Protein AF-A0A1F9D1Y6-F1 (afdb_monomer)

Mean predicted aligned error: 8.45 Å

Solvent-accessible surface area (backbone atoms only — not comparable to full-atom values): 5046 Å² total; per-residue (Å²): 139,54,71,67,56,59,46,50,52,53,51,50,51,51,49,50,50,50,51,51,49,51,51,51,49,54,54,50,51,66,73,41,61,87,80,52,58,72,69,38,55,50,28,43,49,51,17,53,49,32,44,58,48,21,56,57,51,20,52,51,31,43,75,79,64,42,61,68,58,13,52,51,48,30,52,51,30,42,52,52,15,51,51,31,38,50,52,27,52,51,60,55,64,76,74,111

pLDDT: mean 75.44, std 10.2, range [46.75, 92.25]

Foldseek 3Di:
DCPPVVLVVVVVVLVVVLVVVVVVLVVVCVVCVPPADPLLSVLLNQLVNLQSVLVSVLVVCVVPHDNVVSVVSNCVSNVVSVVSNVVSVVVVVVVD

Structure (mmCIF, N/CA/C/O backbone):
data_AF-A0A1F9D1Y6-F1
#
_entry.id   AF-A0A1F9D1Y6-F1
#
loop_
_atom_site.group_PDB
_atom_site.id
_atom_site.type_symbol
_atom_site.label_atom_id
_atom_site.label_alt_id
_atom_site.label_comp_id
_atom_site.label_asym_id
_atom_site.label_entity_id
_atom_site.label_seq_id
_atom_site.pdbx_PDB_ins_code
_atom_site.Cartn_x
_atom_site.Cartn_y
_atom_site.Cartn_z
_atom_site.occupancy
_atom_site.B_iso_or_equiv
_atom_site.auth_seq_id
_atom_site.auth_comp_id
_atom_site.auth_asym_id
_atom_site.auth_atom_id
_atom_site.pdbx_PDB_model_num
ATOM 1 N N . MET A 1 1 ? 10.565 14.107 -23.715 1.00 46.75 1 MET A N 1
ATOM 2 C CA . MET A 1 1 ? 9.814 14.245 -22.445 1.00 46.75 1 MET A CA 1
ATOM 3 C C . MET A 1 1 ? 9.384 12.850 -22.004 1.00 46.75 1 MET A C 1
ATOM 5 O O . MET A 1 1 ? 8.299 12.404 -22.328 1.00 46.75 1 MET A O 1
ATOM 9 N N . ASN A 1 2 ? 10.342 12.020 -21.595 1.00 57.94 2 ASN A N 1
ATOM 10 C CA . ASN A 1 2 ? 10.795 11.810 -20.210 1.00 57.94 2 ASN A CA 1
ATOM 11 C C . ASN A 1 2 ? 9.759 10.996 -19.424 1.00 57.94 2 ASN A C 1
ATOM 13 O O . ASN A 1 2 ? 9.033 11.566 -18.617 1.00 57.94 2 ASN A O 1
ATOM 17 N N . SER A 1 3 ? 9.697 9.674 -19.621 1.00 62.28 3 SER A N 1
ATOM 18 C CA . SER A 1 3 ? 8.874 8.770 -18.794 1.00 62.28 3 SER A CA 1
ATOM 19 C C . SER A 1 3 ? 9.069 9.020 -17.289 1.00 62.28 3 SER A C 1
ATOM 21 O O . SER A 1 3 ? 8.114 8.965 -16.520 1.00 62.28 3 SER A O 1
ATOM 23 N N . SER A 1 4 ? 10.275 9.431 -16.882 1.00 67.00 4 SER A N 1
ATOM 24 C CA . SER A 1 4 ? 10.608 9.859 -15.518 1.00 67.00 4 SER A CA 1
ATOM 25 C C . SER A 1 4 ? 9.841 11.103 -15.036 1.00 67.00 4 SER A C 1
ATOM 27 O O . SER A 1 4 ? 9.555 11.222 -13.851 1.00 67.00 4 SER A O 1
ATOM 29 N N . PHE A 1 5 ? 9.484 12.033 -15.928 1.00 71.00 5 PHE A N 1
ATOM 30 C CA . PHE A 1 5 ? 8.718 13.242 -15.595 1.00 71.00 5 PHE A CA 1
ATOM 31 C C . PHE A 1 5 ? 7.237 12.925 -15.359 1.00 71.00 5 PHE A C 1
ATOM 33 O O . PHE A 1 5 ? 6.662 13.372 -14.372 1.00 71.00 5 PHE A O 1
ATOM 40 N N . ILE A 1 6 ? 6.636 12.087 -16.210 1.00 74.38 6 ILE A N 1
ATOM 41 C CA . ILE A 1 6 ? 5.266 11.589 -16.002 1.00 74.38 6 ILE A CA 1
ATOM 42 C C . ILE A 1 6 ? 5.198 10.764 -14.708 1.00 74.38 6 ILE A C 1
ATOM 44 O O . ILE A 1 6 ? 4.248 10.900 -13.940 1.00 74.38 6 ILE A O 1
ATOM 48 N N . PHE A 1 7 ? 6.237 9.975 -14.417 1.00 68.19 7 PHE A N 1
ATOM 49 C CA . PHE A 1 7 ? 6.361 9.240 -13.158 1.00 68.19 7 PHE A CA 1
ATOM 50 C C . PHE A 1 7 ? 6.471 10.168 -11.943 1.00 68.19 7 PHE A C 1
ATOM 52 O O . PHE A 1 7 ? 5.765 9.965 -10.962 1.00 68.19 7 PHE A O 1
ATOM 59 N N . PHE A 1 8 ? 7.299 11.213 -12.012 1.00 69.00 8 PHE A N 1
ATOM 60 C CA . PHE A 1 8 ? 7.402 12.212 -10.948 1.00 69.00 8 PHE A CA 1
ATOM 61 C C . PHE A 1 8 ? 6.053 12.884 -10.671 1.00 69.00 8 PHE A C 1
ATOM 63 O O . PHE A 1 8 ? 5.675 13.044 -9.511 1.00 69.00 8 PHE A O 1
ATOM 70 N N . ILE A 1 9 ? 5.296 13.213 -11.722 1.00 74.00 9 ILE A N 1
ATOM 71 C CA . ILE A 1 9 ? 3.945 13.769 -11.597 1.00 74.00 9 ILE A CA 1
ATOM 72 C C . ILE A 1 9 ? 3.016 12.758 -10.917 1.00 74.00 9 ILE A C 1
ATOM 74 O O . ILE A 1 9 ? 2.371 13.100 -9.930 1.00 74.00 9 ILE A O 1
ATOM 78 N N . PHE A 1 10 ? 2.979 11.508 -11.388 1.00 74.56 10 PHE A N 1
ATOM 79 C CA . PHE A 1 10 ? 2.113 10.471 -10.820 1.00 74.56 10 PHE A CA 1
ATOM 80 C C . PHE A 1 10 ? 2.446 10.182 -9.349 1.00 74.56 10 PHE A C 1
ATOM 82 O O . PHE A 1 10 ? 1.560 10.158 -8.498 1.00 74.56 10 PHE A O 1
ATOM 89 N N . PHE A 1 11 ? 3.731 10.045 -9.025 1.00 75.00 11 PHE A N 1
ATOM 90 C CA . PHE A 1 11 ? 4.205 9.834 -7.661 1.00 75.00 11 PHE A CA 1
ATOM 91 C C . PHE A 1 11 ? 3.882 11.023 -6.750 1.00 75.00 11 PHE A C 1
ATOM 93 O O . PHE A 1 11 ? 3.430 10.824 -5.625 1.00 75.00 11 PHE A O 1
ATOM 100 N N . SER A 1 12 ? 4.028 12.253 -7.250 1.00 72.25 12 SER A N 1
ATOM 101 C CA . SER A 1 12 ? 3.629 13.470 -6.533 1.00 72.25 12 SER A CA 1
ATOM 102 C C . SER A 1 12 ? 2.126 13.498 -6.260 1.00 72.25 12 SER A C 1
ATOM 104 O O . SER A 1 12 ? 1.719 13.819 -5.148 1.00 72.25 12 SER A O 1
ATOM 106 N N . PHE A 1 13 ? 1.294 13.091 -7.224 1.00 77.00 13 PHE A N 1
ATOM 107 C CA . PHE A 1 13 ? -0.149 12.954 -7.019 1.00 77.00 13 PHE A CA 1
ATOM 108 C C . PHE A 1 13 ? -0.484 11.911 -5.951 1.00 77.00 13 PHE A C 1
ATOM 110 O O . PHE A 1 13 ? -1.333 12.174 -5.102 1.00 77.00 13 PHE A O 1
ATOM 117 N N . VAL A 1 14 ? 0.196 10.761 -5.943 1.00 76.56 14 VAL A N 1
ATOM 118 C CA . VAL A 1 14 ? -0.011 9.737 -4.908 1.00 76.56 14 VAL A CA 1
ATOM 119 C C . VAL A 1 14 ? 0.455 10.219 -3.536 1.00 76.56 14 VAL A C 1
ATOM 121 O O . VAL A 1 14 ? -0.242 9.991 -2.552 1.00 76.56 14 VAL A O 1
ATOM 124 N N . LEU A 1 15 ? 1.573 10.939 -3.452 1.00 73.19 15 LEU A N 1
ATOM 125 C CA . LEU A 1 15 ? 2.032 11.580 -2.217 1.00 73.19 15 LEU A CA 1
ATOM 126 C C . LEU A 1 15 ? 1.020 12.602 -1.700 1.00 73.19 15 LEU A C 1
ATOM 128 O O . LEU A 1 15 ? 0.659 12.555 -0.530 1.00 73.19 15 LEU A O 1
ATOM 132 N N . VAL A 1 16 ? 0.515 13.480 -2.569 1.00 75.31 16 VAL A N 1
ATOM 133 C CA . VAL A 1 16 ? -0.514 14.465 -2.211 1.00 75.31 16 VAL A CA 1
ATOM 134 C C . VAL A 1 16 ? -1.796 13.765 -1.765 1.00 75.31 16 VAL A C 1
ATOM 136 O O . VAL A 1 16 ? -2.362 14.137 -0.740 1.00 75.31 16 VAL A O 1
ATOM 139 N N . ALA A 1 17 ? -2.226 12.716 -2.467 1.00 74.69 17 ALA A N 1
ATOM 140 C CA . ALA A 1 17 ? -3.383 11.917 -2.080 1.00 74.69 17 ALA A CA 1
ATOM 141 C C . ALA A 1 17 ? -3.176 11.238 -0.718 1.00 74.69 17 ALA A C 1
ATOM 143 O O . ALA A 1 17 ? -4.072 11.287 0.116 1.00 74.69 17 ALA A O 1
ATOM 144 N N . LEU A 1 18 ? -1.993 10.677 -0.449 1.00 76.25 18 LEU A N 1
ATOM 145 C CA . LEU A 1 18 ? -1.633 10.096 0.848 1.00 76.25 18 LEU A CA 1
ATOM 146 C C . LEU A 1 18 ? -1.599 11.149 1.960 1.00 76.25 18 LEU A C 1
ATOM 148 O O . LEU A 1 18 ? -2.098 10.891 3.053 1.00 76.25 18 LEU A O 1
ATOM 152 N N . SER A 1 19 ? -1.055 12.339 1.699 1.00 71.38 19 SER A N 1
ATOM 153 C CA . SER A 1 19 ? -1.025 13.446 2.659 1.00 71.38 19 SER A CA 1
ATOM 154 C C . SER A 1 19 ? -2.426 13.969 2.970 1.00 71.38 19 SER A C 1
ATOM 156 O O . SER A 1 19 ? -2.757 14.145 4.140 1.00 71.38 19 SER A O 1
ATOM 158 N N . LEU A 1 20 ? -3.266 14.172 1.950 1.00 74.44 20 LEU A N 1
ATOM 159 C CA . LEU A 1 20 ? -4.658 14.596 2.114 1.00 74.44 20 LEU A CA 1
ATOM 160 C C . LEU A 1 20 ? -5.491 13.520 2.806 1.00 74.44 20 LEU A C 1
ATOM 162 O O . LEU A 1 20 ? -6.244 13.839 3.722 1.00 74.44 20 LEU A O 1
ATOM 166 N N . PHE A 1 21 ? -5.317 12.254 2.419 1.00 73.44 21 PHE A N 1
ATOM 167 C CA . PHE A 1 21 ? -5.964 11.118 3.064 1.00 73.44 21 PHE A CA 1
ATOM 168 C C . PHE A 1 21 ? -5.562 11.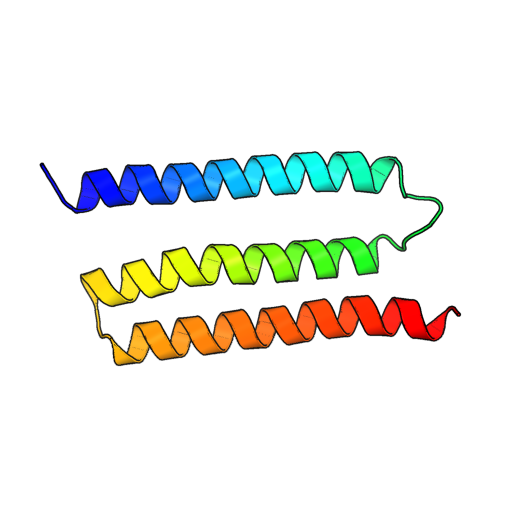047 4.534 1.00 73.44 21 PHE A C 1
ATOM 170 O O . PHE A 1 21 ? -6.433 11.011 5.390 1.00 73.44 21 PHE A O 1
ATOM 177 N N 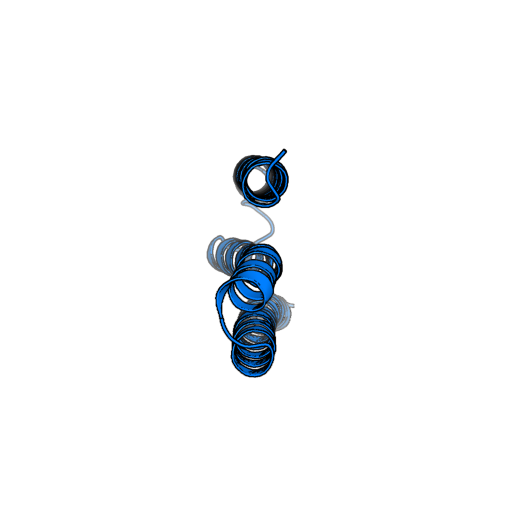. SER A 1 22 ? -4.268 11.129 4.848 1.00 72.69 22 SER A N 1
ATOM 178 C CA . SER A 1 22 ? -3.778 11.108 6.226 1.00 72.69 22 SER A CA 1
ATOM 179 C C . SER A 1 22 ? -4.297 12.296 7.042 1.00 72.69 22 SER A C 1
ATOM 181 O O . SER A 1 22 ? -4.799 12.094 8.142 1.00 72.69 22 SER A O 1
ATOM 183 N N . LEU A 1 23 ? -4.286 13.520 6.497 1.00 72.69 23 LEU A N 1
ATOM 184 C CA . LEU A 1 23 ? -4.834 14.715 7.155 1.00 72.69 23 LEU A CA 1
ATOM 185 C C . LEU A 1 23 ? -6.339 14.608 7.414 1.00 72.69 23 LEU A C 1
ATOM 187 O O . LEU A 1 23 ? -6.798 14.896 8.521 1.00 72.69 23 LEU A O 1
ATOM 191 N N . PHE A 1 24 ? -7.107 14.196 6.406 1.00 69.62 24 PHE A N 1
ATOM 192 C CA . PHE A 1 24 ? -8.548 13.997 6.519 1.00 69.62 24 PHE A CA 1
ATOM 193 C C . PHE A 1 24 ? -8.867 12.925 7.557 1.00 69.62 24 PHE A C 1
ATOM 195 O O . PHE A 1 24 ? -9.688 13.146 8.446 1.00 69.62 24 PHE A O 1
ATOM 202 N N . PHE A 1 25 ? -8.161 11.798 7.493 1.00 67.69 25 PHE A N 1
ATOM 203 C CA . PHE A 1 25 ? -8.347 10.687 8.411 1.00 67.69 25 PHE A CA 1
ATOM 204 C C . PHE A 1 25 ? -7.964 11.081 9.837 1.00 67.69 25 PHE A C 1
ATOM 206 O O . PHE A 1 25 ? -8.700 10.756 10.755 1.00 67.69 25 PHE A O 1
ATOM 213 N N . PHE A 1 26 ? -6.885 11.847 10.040 1.00 68.69 26 PHE A N 1
ATOM 214 C CA . PHE A 1 26 ? -6.481 12.358 11.356 1.00 68.69 26 PHE A CA 1
ATOM 215 C C . PHE A 1 26 ? -7.511 13.335 11.938 1.00 68.69 26 PHE A C 1
ATOM 217 O O . PHE A 1 26 ? -7.796 13.310 13.138 1.00 68.69 26 PHE A O 1
ATOM 224 N N . ARG A 1 27 ? -8.091 14.186 11.083 1.00 67.06 27 ARG A N 1
ATOM 225 C CA . ARG A 1 27 ? -9.136 15.141 11.463 1.00 67.06 27 ARG A CA 1
ATOM 226 C C . ARG A 1 27 ? -10.431 14.418 11.841 1.00 67.06 27 ARG A C 1
ATOM 228 O O . ARG A 1 27 ? -10.949 14.665 12.927 1.00 67.06 27 ARG A O 1
ATOM 235 N N . GLN A 1 28 ? -10.870 13.454 11.032 1.00 65.94 28 GLN A N 1
ATOM 236 C CA . GLN A 1 28 ? -12.021 12.607 11.351 1.00 65.94 28 GLN A CA 1
ATOM 237 C C . GLN A 1 28 ? -11.777 11.713 12.574 1.00 65.94 28 GLN A C 1
ATOM 239 O O . GLN A 1 28 ? -12.658 11.577 13.413 1.00 65.94 28 GLN A O 1
ATOM 244 N N . LEU A 1 29 ? -10.573 11.166 12.762 1.00 62.88 29 LEU A N 1
ATOM 245 C CA . LEU A 1 29 ? -10.194 10.408 13.965 1.00 62.88 29 LEU A CA 1
ATOM 246 C C . LEU A 1 29 ? -10.422 11.208 15.246 1.00 62.88 29 LEU A C 1
ATOM 248 O O . LEU A 1 29 ? -10.775 10.643 16.279 1.00 62.88 29 LEU A O 1
ATOM 252 N N . LYS A 1 30 ? -10.166 12.519 15.190 1.00 64.44 30 LYS A N 1
ATOM 253 C CA . LYS A 1 30 ? -10.321 13.429 16.325 1.00 64.44 30 LYS A CA 1
ATOM 254 C C . LYS A 1 30 ? -11.797 13.647 16.670 1.00 64.44 30 LYS A C 1
ATOM 256 O O . LYS A 1 30 ? -12.113 13.754 17.850 1.00 64.44 30 LYS A O 1
ATOM 261 N N . GLU A 1 31 ? -12.670 13.647 15.665 1.00 64.81 31 GLU A N 1
ATOM 262 C CA . GLU A 1 31 ? -14.129 13.767 15.803 1.00 64.81 31 GLU A CA 1
ATOM 263 C C . GLU A 1 31 ? -14.792 12.437 16.211 1.00 64.81 31 GLU A C 1
ATOM 265 O O . GLU A 1 31 ? -15.717 12.426 17.017 1.00 64.81 31 GLU A O 1
ATOM 270 N N . ILE A 1 32 ? -14.274 11.298 15.738 1.00 60.03 32 ILE A N 1
ATOM 271 C CA . ILE A 1 32 ? -14.834 9.952 15.969 1.00 60.03 32 ILE A CA 1
ATOM 272 C C . ILE A 1 32 ? -14.277 9.306 17.258 1.00 60.03 32 ILE A C 1
ATOM 274 O O . ILE A 1 32 ? -14.587 8.156 17.564 1.00 60.03 32 ILE A O 1
ATOM 278 N N . ARG A 1 33 ? -13.506 10.038 18.082 1.00 55.34 33 ARG A N 1
ATOM 279 C CA . ARG A 1 33 ? -12.913 9.552 19.353 1.00 55.34 33 ARG A CA 1
ATOM 280 C C . ARG A 1 33 ? -13.905 8.876 20.321 1.00 55.34 33 ARG A C 1
ATOM 282 O O . ARG A 1 33 ? -13.453 8.186 21.228 1.00 55.34 33 ARG A O 1
ATOM 289 N N . GLY A 1 34 ? -15.218 9.049 20.138 1.00 58.44 34 GLY A N 1
ATOM 290 C CA . GLY A 1 34 ? -16.264 8.350 20.895 1.00 58.44 34 GLY A CA 1
ATOM 291 C C . GLY A 1 34 ? -16.713 6.981 20.348 1.00 58.44 34 GLY A C 1
ATOM 292 O O . GLY A 1 34 ? -17.307 6.221 21.102 1.00 58.44 34 GLY A O 1
ATOM 293 N N . TYR A 1 35 ? -16.439 6.639 19.081 1.00 57.81 35 TYR A N 1
ATOM 294 C CA . TYR A 1 35 ? -17.012 5.451 18.412 1.00 57.81 35 TYR A CA 1
ATOM 295 C C . TYR A 1 35 ? -15.984 4.407 17.954 1.00 57.81 35 TYR A C 1
ATOM 297 O O . TYR A 1 35 ? -16.335 3.238 17.806 1.00 57.81 35 TYR A O 1
ATOM 305 N N . PHE A 1 36 ? -14.727 4.800 17.735 1.00 60.19 36 PHE A N 1
ATOM 306 C CA . PHE A 1 36 ? -13.660 3.900 17.284 1.00 60.19 36 PHE A CA 1
ATOM 307 C C . PHE A 1 36 ? -12.428 4.014 18.178 1.00 60.19 36 PHE A C 1
ATOM 309 O O . PHE A 1 36 ? -12.029 5.111 18.572 1.00 60.19 36 PHE A O 1
ATOM 316 N N . GLU A 1 37 ? -11.792 2.878 18.476 1.00 68.69 37 GLU A N 1
ATOM 317 C CA . GLU A 1 37 ? -10.513 2.908 19.179 1.00 68.69 37 GLU A CA 1
ATOM 318 C C . GLU A 1 37 ? -9.410 3.447 18.272 1.00 68.69 37 GLU A C 1
ATOM 320 O O . GLU A 1 37 ? -9.311 3.095 17.097 1.00 68.69 37 GLU A O 1
ATOM 325 N N . TRP A 1 38 ? -8.520 4.250 18.855 1.00 67.56 38 TRP A N 1
ATOM 326 C CA . TRP A 1 38 ? -7.362 4.823 18.165 1.00 67.56 38 TRP A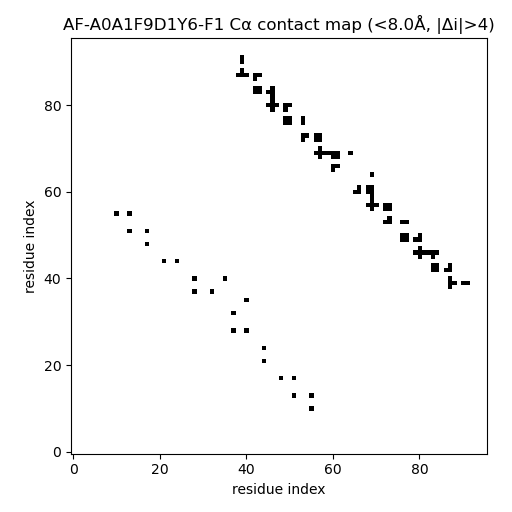 CA 1
ATOM 327 C C . TRP A 1 38 ? -6.526 3.752 17.441 1.00 67.56 38 TRP A C 1
ATOM 329 O O . TRP A 1 38 ? -6.042 3.976 16.333 1.00 67.56 38 TRP A O 1
ATOM 339 N N . SER A 1 39 ? -6.431 2.559 18.037 1.00 68.56 39 SER A N 1
ATOM 340 C CA . SER A 1 39 ? -5.770 1.382 17.470 1.00 68.56 39 SER A CA 1
ATOM 341 C C . SER A 1 39 ? -6.390 0.936 16.137 1.00 68.56 39 SER A C 1
ATOM 343 O O . SER A 1 39 ? -5.664 0.696 15.176 1.00 68.56 39 SER A O 1
ATOM 345 N N . GLN A 1 40 ? -7.721 0.876 16.033 1.00 71.44 40 GLN A N 1
ATOM 346 C CA . GLN A 1 40 ? -8.432 0.465 14.816 1.00 71.44 40 GLN A CA 1
ATOM 347 C C . GLN A 1 40 ? -8.183 1.433 13.672 1.00 71.44 40 GLN A C 1
ATOM 349 O O . GLN A 1 40 ? -7.900 1.017 12.550 1.00 71.44 40 GLN A O 1
ATOM 354 N N . SER A 1 41 ? -8.263 2.726 13.965 1.00 71.62 41 SER A N 1
ATOM 355 C CA . SER A 1 41 ? -8.071 3.760 12.961 1.00 71.62 41 SER A CA 1
ATOM 356 C C . SER A 1 41 ? -6.630 3.777 12.444 1.00 71.62 41 SER A C 1
ATOM 358 O O . SER A 1 41 ? -6.425 3.958 11.246 1.00 71.62 41 SER A O 1
ATOM 360 N N . ILE A 1 42 ? -5.635 3.495 13.298 1.00 75.00 42 ILE A N 1
ATOM 361 C CA . ILE A 1 42 ? -4.248 3.290 12.853 1.00 75.00 42 ILE A CA 1
ATOM 362 C C . ILE A 1 42 ? 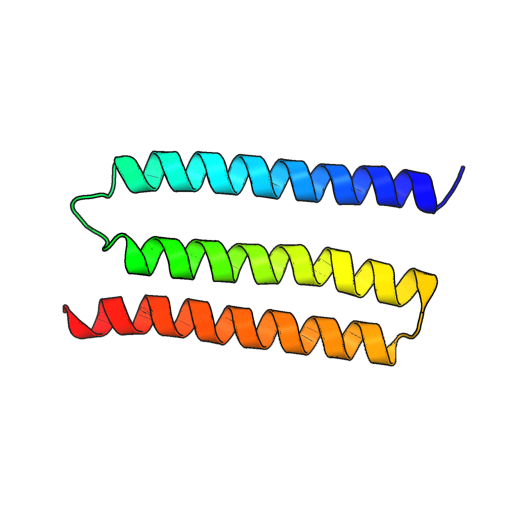-4.160 2.109 11.879 1.00 75.00 42 ILE A C 1
ATOM 364 O O . ILE A 1 42 ? -3.547 2.249 10.825 1.00 75.00 42 ILE A O 1
ATOM 368 N N . PHE A 1 43 ? -4.774 0.963 12.192 1.00 78.56 43 PHE A N 1
ATOM 369 C CA . PHE A 1 43 ? -4.722 -0.213 11.314 1.00 78.56 43 PHE A CA 1
ATOM 370 C C . PHE A 1 43 ? -5.427 0.018 9.966 1.00 78.56 43 PHE A C 1
ATOM 372 O O . PHE A 1 43 ? -4.904 -0.406 8.935 1.00 78.56 43 PHE A O 1
ATOM 379 N N . TYR A 1 44 ? -6.557 0.737 9.945 1.00 75.81 44 TYR A N 1
ATOM 380 C CA . TYR A 1 44 ? -7.228 1.143 8.701 1.00 75.81 44 TYR A CA 1
ATOM 381 C C . TYR A 1 44 ? -6.381 2.100 7.863 1.00 75.81 44 TYR A C 1
ATOM 383 O O . TYR A 1 44 ? -6.273 1.925 6.644 1.00 75.81 44 TYR A O 1
ATOM 391 N N . LEU A 1 45 ? -5.755 3.086 8.511 1.00 77.31 45 LEU A N 1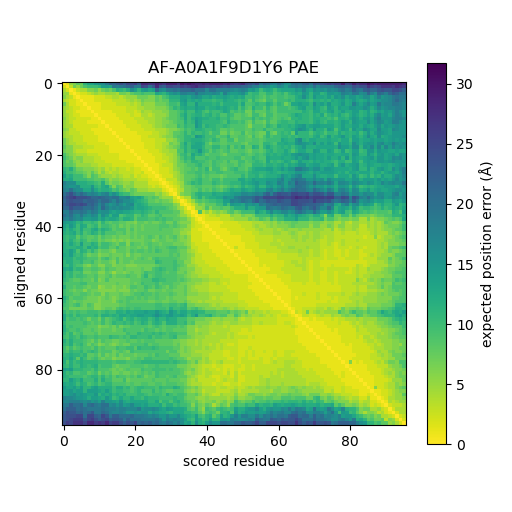
ATOM 392 C CA . LEU A 1 45 ? -4.864 4.028 7.847 1.00 77.31 45 LEU A CA 1
ATOM 393 C C . LEU A 1 45 ? -3.673 3.287 7.233 1.00 77.31 45 LEU A C 1
ATOM 395 O O . LEU A 1 45 ? -3.417 3.428 6.041 1.00 77.31 45 LEU A O 1
ATOM 399 N N . LEU A 1 46 ? -2.991 2.452 8.022 1.00 77.94 46 LEU A N 1
ATOM 400 C CA . LEU A 1 46 ? -1.844 1.677 7.554 1.00 77.94 46 LEU A CA 1
ATOM 401 C C . LEU A 1 46 ? -2.221 0.767 6.381 1.00 77.94 46 LEU A C 1
ATOM 403 O O . LEU A 1 46 ? -1.523 0.770 5.373 1.00 77.94 46 LEU A O 1
ATOM 407 N N . GLY A 1 47 ? -3.329 0.026 6.476 1.00 82.31 47 GLY A N 1
ATOM 408 C CA . GLY A 1 47 ? -3.780 -0.852 5.395 1.00 82.31 47 GLY A CA 1
ATOM 409 C C . GLY A 1 47 ? -4.045 -0.088 4.095 1.00 82.31 47 GLY A C 1
ATOM 410 O O . GLY A 1 47 ? -3.576 -0.489 3.033 1.00 82.31 47 GLY A O 1
ATOM 411 N N . SER A 1 48 ? -4.715 1.062 4.186 1.00 79.12 48 SER A N 1
ATOM 412 C CA . SER A 1 48 ? -4.999 1.916 3.025 1.00 79.12 48 SER A CA 1
ATOM 413 C C . SER A 1 48 ? -3.715 2.472 2.398 1.00 79.12 48 SER A C 1
ATOM 415 O O . SER A 1 48 ? -3.546 2.429 1.179 1.00 79.12 48 SER A O 1
ATOM 417 N N . VAL A 1 49 ? -2.772 2.932 3.228 1.00 80.88 49 VAL A N 1
ATOM 418 C CA . VAL A 1 49 ? -1.459 3.419 2.781 1.00 80.88 49 VAL A CA 1
ATOM 419 C C . VAL A 1 49 ? -0.676 2.311 2.078 1.00 80.88 49 VAL A C 1
ATOM 421 O O . VAL A 1 49 ? -0.104 2.559 1.020 1.00 80.88 49 VAL A O 1
ATOM 424 N N . PHE A 1 50 ? -0.682 1.086 2.608 1.00 81.00 50 PHE A N 1
ATOM 425 C CA . PHE A 1 50 ? 0.003 -0.049 1.986 1.00 81.00 50 PHE A CA 1
ATOM 426 C C . PHE A 1 50 ? -0.535 -0.359 0.582 1.00 81.00 50 PHE A C 1
ATOM 428 O O . PHE A 1 50 ? 0.267 -0.582 -0.323 1.00 81.00 50 PHE A O 1
ATOM 435 N N . ILE A 1 51 ? -1.855 -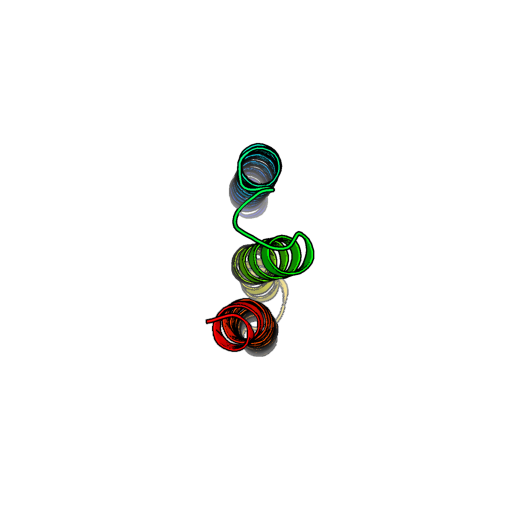0.297 0.364 1.00 81.75 51 ILE A N 1
ATOM 436 C CA . ILE A 1 51 ? -2.463 -0.488 -0.967 1.00 81.75 51 ILE A CA 1
ATOM 437 C C . ILE A 1 51 ? -1.995 0.607 -1.932 1.00 81.75 51 ILE A C 1
ATOM 439 O O . ILE A 1 51 ? -1.508 0.308 -3.023 1.00 81.75 51 ILE A O 1
ATOM 443 N N . LEU A 1 52 ? -2.081 1.874 -1.521 1.00 80.12 52 LEU A N 1
ATOM 444 C CA . LEU A 1 52 ? -1.669 3.020 -2.339 1.00 80.12 52 LEU A CA 1
ATOM 445 C C . LEU A 1 52 ? -0.177 2.980 -2.697 1.00 80.12 52 LEU A C 1
ATOM 447 O O . LEU A 1 52 ? 0.192 3.168 -3.857 1.00 80.12 52 LEU A O 1
ATOM 451 N N . VAL A 1 53 ? 0.684 2.684 -1.722 1.00 81.50 53 VAL A N 1
ATOM 452 C CA . VAL A 1 53 ? 2.131 2.556 -1.937 1.00 81.50 53 VAL A CA 1
ATOM 453 C C . VAL A 1 53 ? 2.448 1.357 -2.830 1.00 81.50 53 VAL A C 1
ATOM 455 O O . VAL A 1 53 ? 3.333 1.463 -3.677 1.00 81.50 53 VAL A O 1
ATOM 458 N N . SER A 1 54 ? 1.708 0.248 -2.705 1.00 85.81 54 SER A N 1
ATOM 459 C CA . SER A 1 54 ? 1.929 -0.953 -3.520 1.00 85.81 54 SER A CA 1
ATOM 460 C C . SER A 1 54 ? 1.803 -0.685 -5.016 1.00 85.81 54 SER A C 1
ATOM 462 O O . SER A 1 54 ? 2.618 -1.185 -5.784 1.00 85.81 54 SER A O 1
ATOM 464 N N . LEU A 1 55 ? 0.834 0.139 -5.431 1.00 81.25 55 LEU A N 1
ATOM 465 C CA . LEU A 1 55 ? 0.601 0.472 -6.836 1.00 81.25 55 LEU A CA 1
ATOM 466 C C . LEU A 1 55 ? 1.768 1.280 -7.407 1.00 81.25 55 LEU A C 1
ATOM 468 O O . LEU A 1 55 ? 2.304 0.935 -8.459 1.00 81.25 55 LEU A O 1
ATOM 472 N N . CYS A 1 56 ? 2.207 2.312 -6.683 1.00 80.00 56 CYS A N 1
ATOM 473 C CA . CYS A 1 56 ? 3.353 3.124 -7.090 1.00 80.00 56 CYS A CA 1
ATOM 474 C C . CYS A 1 56 ? 4.652 2.321 -7.124 1.00 80.00 56 CYS A C 1
ATOM 476 O O . CYS A 1 56 ? 5.417 2.418 -8.084 1.00 80.00 56 CYS A O 1
ATOM 478 N N . LEU A 1 57 ? 4.905 1.527 -6.085 1.00 80.81 57 LEU A N 1
ATOM 479 C CA . LEU A 1 57 ? 6.142 0.772 -5.953 1.00 80.81 57 LEU A CA 1
ATOM 480 C C . LEU A 1 57 ? 6.210 -0.378 -6.963 1.00 80.81 57 LEU A C 1
ATOM 482 O O . LEU A 1 57 ? 7.239 -0.560 -7.605 1.00 80.81 57 LEU A O 1
ATOM 486 N N . ALA A 1 58 ? 5.116 -1.117 -7.162 1.00 84.94 58 ALA A N 1
ATOM 487 C CA . ALA A 1 58 ? 5.055 -2.175 -8.165 1.00 84.94 58 ALA A CA 1
ATOM 488 C C . ALA A 1 58 ? 5.233 -1.612 -9.579 1.00 84.94 58 ALA A C 1
ATOM 490 O O . ALA A 1 58 ? 5.990 -2.173 -10.367 1.00 84.94 58 ALA A O 1
ATOM 491 N N . TYR A 1 59 ? 4.609 -0.473 -9.887 1.00 81.56 59 TYR A N 1
ATOM 492 C CA . TYR A 1 59 ? 4.784 0.179 -11.182 1.00 81.56 59 TYR A CA 1
ATOM 493 C C . TYR A 1 59 ? 6.222 0.679 -11.398 1.00 81.56 59 TYR A C 1
ATOM 495 O O . TYR A 1 59 ? 6.778 0.510 -12.481 1.00 81.56 59 TYR A O 1
ATOM 503 N N . PHE A 1 60 ? 6.872 1.216 -10.360 1.00 80.06 60 PHE A N 1
ATOM 504 C CA . PHE A 1 60 ? 8.292 1.575 -10.415 1.00 80.06 60 PHE A CA 1
ATOM 505 C C . PHE A 1 60 ? 9.177 0.353 -10.691 1.00 80.06 60 PHE A C 1
ATOM 507 O O . PHE A 1 60 ? 10.024 0.375 -11.582 1.00 80.06 60 PHE A O 1
ATOM 514 N N . ILE A 1 61 ? 8.953 -0.743 -9.968 1.00 83.00 61 ILE A N 1
ATOM 515 C CA . ILE A 1 61 ? 9.716 -1.980 -10.153 1.00 83.00 61 ILE A CA 1
ATOM 516 C C . ILE A 1 61 ? 9.485 -2.562 -11.552 1.00 83.00 61 ILE A C 1
ATOM 518 O O . ILE A 1 61 ? 10.429 -3.039 -12.175 1.00 83.00 61 ILE A O 1
ATOM 522 N N . TYR A 1 62 ? 8.260 -2.477 -12.071 1.00 81.88 62 TYR A N 1
ATOM 523 C CA . TYR A 1 62 ? 7.929 -2.894 -13.432 1.00 81.88 62 TYR A CA 1
ATOM 524 C C . TYR A 1 62 ? 8.711 -2.097 -14.485 1.00 81.88 62 TYR A C 1
ATOM 526 O O . TYR A 1 62 ? 9.188 -2.677 -15.455 1.00 81.88 62 TYR A O 1
ATOM 534 N N . LEU A 1 63 ? 8.866 -0.785 -14.284 1.00 81.06 63 LEU A N 1
ATOM 535 C CA . LEU A 1 63 ? 9.555 0.096 -15.230 1.00 81.06 63 LEU A CA 1
ATOM 536 C C . LEU A 1 63 ? 11.081 -0.059 -15.228 1.00 81.06 63 LEU A C 1
ATOM 538 O O . LEU A 1 63 ? 11.695 0.083 -16.283 1.00 81.06 63 LEU A O 1
ATOM 542 N N . TYR A 1 64 ? 11.694 -0.298 -14.065 1.00 80.12 64 TYR A N 1
ATOM 543 C CA . TYR A 1 64 ? 13.157 -0.250 -13.909 1.00 80.12 64 TYR A CA 1
ATOM 544 C C . TYR A 1 64 ? 13.818 -1.605 -13.627 1.00 80.12 64 TYR A C 1
ATOM 546 O O . TYR A 1 64 ? 15.040 -1.708 -13.709 1.00 80.12 64 TYR A O 1
ATOM 554 N N . PHE A 1 65 ? 13.042 -2.634 -13.282 1.00 84.12 65 PHE A N 1
ATOM 555 C CA . PHE A 1 65 ? 13.556 -3.946 -12.892 1.00 84.12 65 PHE A CA 1
ATOM 556 C C . PHE A 1 65 ? 12.815 -5.070 -13.635 1.00 84.12 65 PHE A C 1
ATOM 558 O O . PHE A 1 65 ? 12.846 -5.136 -14.859 1.00 84.12 65 PHE A O 1
ATOM 565 N N . SER A 1 66 ? 12.192 -6.000 -12.903 1.00 90.00 66 SER A N 1
ATOM 566 C CA . SER A 1 66 ? 11.559 -7.203 -13.440 1.00 90.00 66 SER A CA 1
ATOM 567 C C . SER A 1 66 ? 10.067 -7.217 -13.127 1.00 90.00 66 SER A C 1
ATOM 569 O O . SER A 1 66 ? 9.646 -6.936 -12.002 1.00 90.00 66 SER A O 1
ATOM 571 N N . THR A 1 67 ? 9.274 -7.635 -14.112 1.00 88.44 67 THR A N 1
ATOM 572 C CA . THR A 1 67 ? 7.831 -7.883 -13.992 1.00 88.44 67 THR A CA 1
ATOM 573 C C . THR A 1 67 ? 7.502 -8.836 -12.848 1.00 88.44 67 THR A C 1
ATOM 575 O O . THR A 1 67 ? 6.579 -8.580 -12.077 1.00 88.44 67 THR A O 1
ATOM 578 N N . THR A 1 68 ? 8.287 -9.900 -12.681 1.00 89.50 68 THR A N 1
ATOM 579 C CA . THR A 1 68 ? 8.095 -10.884 -11.610 1.00 89.50 68 THR A CA 1
ATOM 580 C C . THR A 1 68 ? 8.262 -10.246 -10.234 1.00 89.50 68 THR A C 1
ATOM 582 O O . THR A 1 68 ? 7.466 -10.498 -9.330 1.00 89.50 68 THR A O 1
ATOM 585 N N . LEU A 1 69 ? 9.260 -9.369 -10.081 1.00 85.81 69 LEU A N 1
ATOM 586 C CA . LEU A 1 69 ? 9.506 -8.652 -8.830 1.00 85.81 69 LEU A CA 1
ATOM 587 C C . LEU A 1 69 ? 8.388 -7.641 -8.536 1.00 85.81 69 LEU A C 1
ATOM 589 O O . LEU A 1 69 ? 7.959 -7.523 -7.391 1.00 85.81 69 LEU A O 1
ATOM 593 N N . ALA A 1 70 ? 7.872 -6.961 -9.563 1.00 86.06 70 ALA A N 1
ATOM 594 C CA . ALA A 1 70 ? 6.755 -6.028 -9.432 1.00 86.06 70 ALA A CA 1
ATOM 595 C C . ALA A 1 70 ? 5.480 -6.724 -8.938 1.00 86.06 70 ALA A C 1
ATOM 597 O O . ALA A 1 70 ? 4.844 -6.252 -7.996 1.00 86.06 70 ALA A O 1
ATOM 598 N N . ILE A 1 71 ? 5.142 -7.874 -9.532 1.00 90.19 71 ILE A N 1
ATOM 599 C CA . ILE A 1 71 ? 3.986 -8.685 -9.127 1.00 90.19 71 ILE A CA 1
ATOM 600 C C . ILE A 1 71 ? 4.167 -9.185 -7.692 1.00 90.19 71 ILE A C 1
ATOM 602 O O . ILE A 1 71 ? 3.242 -9.092 -6.889 1.00 90.19 71 ILE A O 1
ATOM 606 N N . LEU A 1 72 ? 5.361 -9.668 -7.342 1.00 92.25 72 LEU A N 1
ATOM 607 C CA . LEU A 1 72 ? 5.645 -10.176 -6.001 1.00 92.25 72 LEU A CA 1
ATOM 608 C C . LEU A 1 72 ? 5.498 -9.081 -4.935 1.00 92.25 72 LEU A C 1
ATOM 610 O O . LEU A 1 72 ? 4.837 -9.297 -3.920 1.00 92.25 72 LEU A O 1
ATOM 614 N N . VAL A 1 73 ? 6.037 -7.885 -5.183 1.00 87.38 73 VAL A N 1
ATOM 615 C CA . VAL A 1 73 ? 5.883 -6.736 -4.277 1.00 87.38 73 VAL A CA 1
ATOM 616 C C . VAL A 1 73 ? 4.425 -6.294 -4.178 1.00 87.38 73 VAL A C 1
ATOM 618 O O . VAL A 1 73 ? 3.943 -6.044 -3.072 1.00 87.38 73 VAL A O 1
ATOM 621 N N . PHE A 1 74 ? 3.697 -6.261 -5.296 1.00 89.62 74 PHE A N 1
ATOM 622 C CA . PHE A 1 74 ? 2.275 -5.929 -5.302 1.00 89.62 74 PHE A CA 1
ATOM 623 C C . PHE A 1 74 ? 1.462 -6.902 -4.438 1.00 89.62 74 PHE A C 1
ATOM 625 O O . PHE A 1 74 ? 0.708 -6.472 -3.565 1.00 89.62 74 PHE A O 1
ATOM 632 N N . VAL A 1 75 ? 1.646 -8.210 -4.631 1.00 91.69 75 VAL A N 1
ATOM 633 C CA . VAL A 1 75 ? 0.928 -9.248 -3.878 1.00 91.69 75 VAL A CA 1
ATOM 634 C C . VAL A 1 75 ? 1.279 -9.192 -2.392 1.00 91.69 75 VAL A C 1
ATOM 636 O O . VAL A 1 75 ? 0.375 -9.246 -1.560 1.00 91.69 75 VAL A O 1
ATOM 639 N N . LEU A 1 76 ? 2.558 -9.027 -2.038 1.00 91.38 76 LEU A N 1
ATOM 640 C CA . LEU A 1 76 ? 2.978 -8.945 -0.637 1.00 91.38 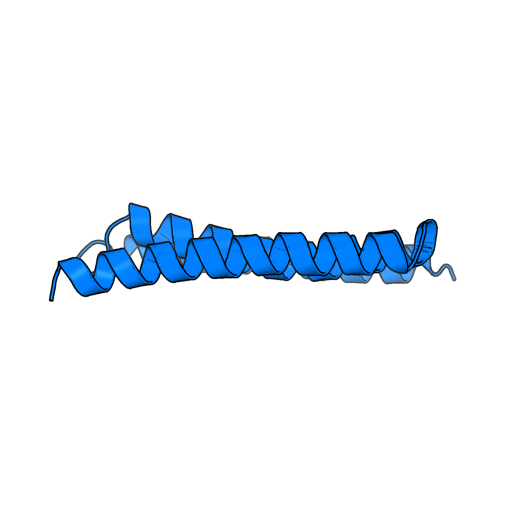76 LEU A CA 1
ATOM 641 C C . LEU A 1 76 ? 2.382 -7.727 0.075 1.00 91.38 76 LEU A C 1
ATOM 643 O O . LEU A 1 76 ? 1.839 -7.874 1.168 1.00 91.38 76 LEU A O 1
ATOM 647 N N . PHE A 1 77 ? 2.435 -6.543 -0.539 1.00 87.94 77 PHE A N 1
ATOM 648 C CA . PHE A 1 77 ? 1.898 -5.324 0.072 1.00 87.94 77 PHE A CA 1
ATOM 649 C C . PHE A 1 77 ? 0.367 -5.337 0.177 1.00 87.94 77 PHE A C 1
ATOM 651 O O . PHE A 1 77 ? -0.187 -4.853 1.163 1.00 87.94 77 PHE A O 1
ATOM 658 N N . ASN A 1 78 ? -0.338 -5.902 -0.806 1.00 87.44 78 ASN A N 1
ATOM 659 C CA . ASN A 1 78 ? -1.795 -6.038 -0.720 1.00 87.44 78 ASN A CA 1
ATOM 660 C C . ASN A 1 78 ? -2.205 -7.136 0.270 1.00 87.44 78 ASN A C 1
ATOM 662 O O . ASN A 1 78 ? -3.193 -6.980 0.985 1.00 87.44 78 ASN A O 1
ATOM 666 N N . GLY A 1 79 ? -1.423 -8.213 0.382 1.00 88.69 79 GLY A N 1
ATOM 667 C CA . GLY A 1 79 ? -1.613 -9.247 1.397 1.00 88.69 79 GLY A CA 1
ATOM 668 C C . GLY A 1 79 ? -1.451 -8.704 2.819 1.00 88.69 79 GLY A C 1
ATOM 669 O O . GLY A 1 79 ? -2.296 -8.959 3.679 1.00 88.69 79 GLY A O 1
ATOM 670 N N . THR A 1 80 ? -0.419 -7.892 3.069 1.00 87.69 80 THR A N 1
ATOM 671 C CA . THR A 1 80 ? -0.245 -7.225 4.369 1.00 87.69 80 THR A CA 1
ATOM 672 C C . THR A 1 80 ? -1.335 -6.190 4.627 1.00 87.69 80 THR A C 1
ATOM 674 O O . THR A 1 80 ? -1.845 -6.125 5.745 1.00 87.69 80 THR A O 1
ATOM 677 N N . ALA A 1 81 ? -1.766 -5.436 3.612 1.00 87.62 81 ALA A N 1
ATOM 678 C CA . ALA A 1 81 ? -2.897 -4.522 3.745 1.00 87.62 81 ALA A CA 1
ATOM 679 C C . ALA A 1 81 ? -4.191 -5.246 4.139 1.00 87.62 81 ALA A C 1
ATOM 681 O O . ALA A 1 81 ? -4.860 -4.831 5.083 1.00 87.62 81 ALA A O 1
ATOM 682 N N . LEU A 1 82 ? -4.519 -6.356 3.473 1.00 88.12 82 LEU A N 1
ATOM 683 C CA . LEU A 1 82 ? -5.676 -7.191 3.806 1.00 88.12 82 LEU A CA 1
ATOM 684 C C . LEU A 1 82 ? -5.600 -7.720 5.239 1.00 88.12 82 LEU A C 1
ATOM 686 O O . LEU A 1 82 ? -6.595 -7.679 5.962 1.00 88.12 82 LEU A O 1
ATOM 690 N N . PHE A 1 83 ? -4.421 -8.162 5.680 1.00 87.94 83 PHE A N 1
ATOM 691 C CA . PHE A 1 83 ? -4.213 -8.589 7.061 1.00 87.94 83 PHE A CA 1
ATOM 692 C C . PHE A 1 83 ? -4.462 -7.451 8.064 1.00 87.94 83 PHE A C 1
ATOM 694 O O . PHE A 1 83 ? -5.157 -7.651 9.062 1.00 87.94 83 PHE A O 1
ATOM 701 N N . LEU A 1 84 ? -3.947 -6.247 7.794 1.00 82.50 84 LEU A N 1
ATOM 702 C CA . LEU A 1 84 ? -4.128 -5.065 8.645 1.00 82.50 84 LEU A CA 1
ATOM 703 C C . LEU A 1 84 ? -5.598 -4.627 8.710 1.00 82.50 84 LEU A C 1
ATOM 705 O O . LEU A 1 84 ? -6.119 -4.380 9.798 1.00 82.50 84 LEU A O 1
ATOM 709 N N . LEU A 1 85 ? -6.291 -4.608 7.569 1.00 83.44 85 LEU A N 1
ATOM 710 C CA . LEU A 1 85 ? -7.719 -4.290 7.480 1.00 83.44 85 LEU A CA 1
ATOM 711 C C . LEU A 1 85 ? -8.584 -5.357 8.174 1.00 83.44 85 LEU A C 1
ATOM 713 O O . LEU A 1 85 ? -9.527 -5.026 8.894 1.00 83.44 85 LEU A O 1
ATOM 717 N N . GLY A 1 86 ? -8.233 -6.639 8.037 1.00 81.94 86 GLY A N 1
ATOM 718 C CA . GLY A 1 86 ? -8.865 -7.748 8.758 1.00 81.94 86 GLY A CA 1
ATOM 719 C C . GLY A 1 86 ? -8.652 -7.676 10.275 1.00 81.94 86 GLY A C 1
ATOM 720 O O . GLY A 1 86 ? -9.566 -7.914 11.067 1.00 81.94 86 GLY A O 1
ATOM 721 N N . ARG A 1 87 ? -7.458 -7.271 10.718 1.00 79.62 87 ARG A N 1
ATOM 722 C CA . ARG A 1 87 ? -7.183 -6.968 12.130 1.00 79.62 87 ARG A CA 1
ATOM 723 C C . ARG A 1 87 ? -8.051 -5.813 12.622 1.00 79.62 87 ARG A C 1
ATOM 725 O O . ARG A 1 87 ? -8.668 -5.945 13.675 1.00 79.62 87 ARG A O 1
ATOM 732 N N . ALA A 1 88 ? -8.165 -4.733 11.854 1.00 76.31 88 ALA A N 1
ATOM 733 C CA . ALA A 1 88 ? -8.999 -3.592 12.218 1.00 76.31 88 ALA A CA 1
ATOM 734 C C . ALA A 1 88 ? -10.485 -3.979 12.373 1.00 76.31 88 ALA A C 1
ATOM 736 O O . ALA A 1 88 ? -11.137 -3.582 13.344 1.00 76.31 88 ALA A O 1
ATOM 737 N N . SER A 1 89 ? -11.007 -4.814 11.468 1.00 73.94 89 SER A N 1
ATOM 738 C CA . SER A 1 89 ? -12.397 -5.286 11.504 1.00 73.94 89 SER A CA 1
ATOM 739 C C . SER A 1 89 ? -12.666 -6.306 12.620 1.00 73.94 89 SER A C 1
ATOM 741 O O . SER A 1 89 ? -13.715 -6.254 13.263 1.00 73.94 89 SER A O 1
ATOM 743 N N . SER A 1 90 ? -11.717 -7.191 12.937 1.00 76.38 90 SER A N 1
ATOM 744 C CA . SER A 1 90 ? -11.864 -8.137 14.058 1.00 76.38 90 SER A CA 1
ATOM 745 C C . SER A 1 90 ? -11.919 -7.454 15.432 1.00 76.38 90 SER A C 1
ATOM 747 O O . SER A 1 90 ? -12.658 -7.912 16.306 1.00 76.38 90 SER A O 1
ATOM 749 N N . ILE A 1 91 ? -11.224 -6.324 15.616 1.00 69.94 91 ILE A N 1
ATOM 750 C CA . ILE A 1 91 ? -11.340 -5.507 16.838 1.00 69.94 91 ILE A CA 1
ATOM 751 C C . ILE A 1 91 ? -12.771 -4.956 16.983 1.00 69.94 91 ILE A C 1
ATOM 753 O O . ILE A 1 91 ? -13.293 -4.896 18.093 1.00 69.94 91 ILE A O 1
ATOM 757 N N . LEU A 1 92 ? -13.441 -4.624 15.869 1.00 61.19 92 LEU A N 1
ATOM 758 C CA . LEU A 1 92 ? -14.835 -4.158 15.868 1.00 61.19 92 LEU A CA 1
ATOM 759 C C . LEU A 1 92 ? -15.795 -5.277 16.296 1.00 61.19 92 LEU A C 1
ATOM 761 O O . LEU A 1 92 ? -16.713 -5.054 17.081 1.00 61.19 92 LEU A O 1
ATOM 765 N N . ARG A 1 93 ? -15.555 -6.498 15.799 1.00 58.34 93 ARG A N 1
ATOM 766 C CA . ARG A 1 93 ? -16.404 -7.669 16.058 1.00 58.34 93 ARG A CA 1
ATOM 767 C C . ARG A 1 93 ? -16.315 -8.178 17.498 1.00 58.34 93 ARG A C 1
ATOM 769 O O . ARG A 1 93 ? -17.271 -8.768 17.967 1.00 58.34 93 ARG A O 1
ATOM 776 N N . ARG A 1 94 ? -15.202 -7.947 18.203 1.00 59.09 94 ARG A N 1
ATOM 777 C CA . ARG A 1 94 ? -15.052 -8.309 19.627 1.00 59.09 94 ARG A CA 1
ATOM 778 C C . ARG A 1 94 ? -15.842 -7.420 20.594 1.00 59.09 94 ARG A C 1
ATOM 780 O O . ARG A 1 94 ? -15.933 -7.776 21.762 1.00 59.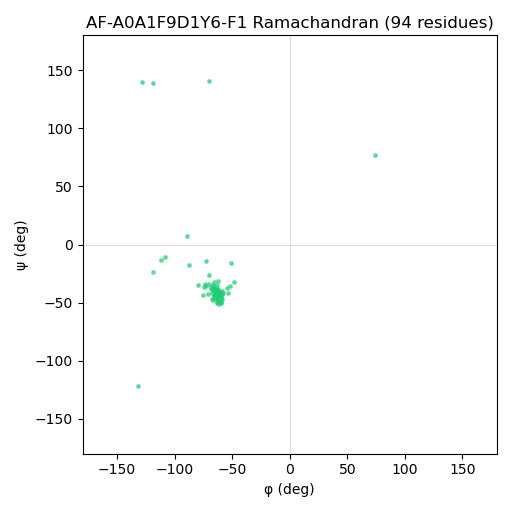09 94 ARG A O 1
ATOM 787 N N . LYS A 1 95 ? -16.336 -6.263 20.144 1.00 53.69 95 LYS A N 1
ATOM 788 C CA . LYS A 1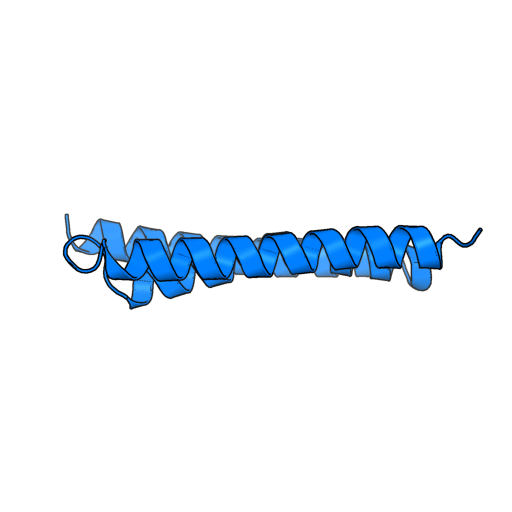 95 ? -17.025 -5.277 20.994 1.00 53.69 95 LYS A CA 1
ATOM 789 C C . LYS A 1 95 ? -18.538 -5.174 20.760 1.00 53.69 95 LYS A C 1
ATOM 791 O O . LYS A 1 95 ? -19.195 -4.499 21.546 1.00 53.69 95 LYS A O 1
ATOM 796 N N . ARG A 1 96 ? -19.067 -5.786 19.697 1.00 51.09 96 ARG A N 1
ATOM 797 C CA . ARG A 1 96 ? -20.511 -6.021 19.532 1.00 51.09 96 ARG A CA 1
ATOM 798 C C . ARG A 1 96 ? -20.893 -7.315 20.225 1.00 51.09 96 ARG A C 1
ATOM 800 O O . ARG A 1 96 ? -22.010 -7.340 20.771 1.00 51.09 96 ARG A O 1
#

Sequence (96 aa):
MNSSFIFFIFFSFVLVALSLFSLFFFRQLKEIRGYFEWSQSIFYLLGSVFILVSLCLAYFIYLYFSTTLAILVFVLFNGTALFLLGRASSILRRKR

Secondary structure (DSSP, 8-state):
--HHHHHHHHHHHHHHHHHHHHHHHHHHHHHSTTTS-HHHHHHHHHHHHHHHHHHHHHHHHHHHS-HHHHHHHHHHHHHHHHHHHHHHHHHHHTT-

Nearest PDB structures (foldseek):
  8q4h-assembly1_D  TM=7.377E-01  e=2.417E-01  Desulfitobacterium hafniense TCE1
  8tnm-assembly1_A  TM=6.125E-01  e=8.070E+00  synthetic construct

Radius of gyration: 16.17 Å; Cα contacts (8 Å, |Δi|>4): 63; chains: 1; bounding box: 34×26×43 Å